Protein AF-A0A7Y2IZP5-F1 (afdb_monomer)

pLDDT: mean 75.59, std 16.6, range [33.25, 94.0]

Radius of gyration: 16.15 Å; Cα contacts (8 Å, |Δi|>4): 98; chains: 1; bounding box: 24×42×37 Å

Mean predicted aligned error: 11.49 Å

Sequence (106 aa):
AYGLCVGLHERDFTRALELCDSAVKQEFFNPNLYLNLAQLHLAFGLKADGLRHLRRGRMIDPGNARIARALSELGRRRGPLLSFLPRDHAVNRWFGKALHRVGATA

Foldseek 3Di:
DVLLVCCVVVVDLVSSLVVLVVVCVVVVLQLVSLQSNLVSCVVVVNLVSSLVSLVSSCVSPVPDPSSVVVCVVSVPPPAQPDVVDPCPPVVSVVVVVVVVVVVVVD

Secondary structure (DSSP, 8-state):
-HHHHHHHHH--HHHHHHHHHHHHHH-TT-HHHHHHHHHHHHHTT-HHHHHHHHHHHHHH-TT-HHHHHHHHHHT-----SSTTS-TT-HHHHHHHHHHHHHTT--

Nearest PDB structures (foldseek):
  1na3-assembly1_A  TM=8.190E-01  e=1.454E-03  unidentified
  6vfj-assembly1_B  TM=8.447E-01  e=3.169E-03  synthetic construct
  6vfh-assembly1_A  TM=7.879E-01  e=2.835E-03  synthetic construct
  7tbl-assembly1_c1  TM=8.161E-01  e=2.776E-02  Homo sapiens
  6q6g-assembly1_K  TM=8.651E-01  e=4.098E-02  Homo sapiens

Solvent-accessible surface area (backbone atoms only — not comparable to full-atom values): 5961 Å² total; per-residue (Å²): 114,70,30,48,53,46,25,70,70,71,65,40,59,67,65,19,46,52,46,37,49,53,50,34,70,76,43,75,80,45,40,65,49,28,43,42,48,12,50,46,30,44,76,72,67,37,53,71,59,15,50,52,29,32,53,52,20,36,73,68,37,76,81,42,62,66,49,52,47,53,51,58,69,58,63,66,67,81,65,62,93,52,80,90,50,64,82,82,39,66,64,55,50,46,53,55,53,51,52,58,53,57,65,72,76,110

Structure (mmCIF, N/CA/C/O backbone):
data_AF-A0A7Y2IZP5-F1
#
_entry.id   AF-A0A7Y2IZP5-F1
#
loop_
_atom_site.group_PDB
_atom_site.id
_atom_site.type_symbol
_atom_site.label_atom_id
_atom_site.label_alt_id
_atom_site.label_comp_id
_atom_site.label_asym_id
_atom_site.label_entity_id
_atom_site.label_seq_id
_atom_site.pdbx_PDB_ins_code
_atom_site.Cartn_x
_atom_site.Cartn_y
_atom_site.Cartn_z
_atom_site.occupancy
_atom_site.B_iso_or_equiv
_atom_site.auth_seq_id
_atom_site.auth_comp_id
_atom_site.auth_asym_id
_atom_site.auth_atom_id
_atom_site.pdbx_PDB_model_num
ATOM 1 N N . ALA A 1 1 ? 2.958 6.058 13.775 1.00 58.75 1 ALA A N 1
ATOM 2 C CA . ALA A 1 1 ? 1.783 5.560 13.033 1.00 58.75 1 ALA A CA 1
ATOM 3 C C . ALA A 1 1 ? 0.988 4.622 13.936 1.00 58.75 1 ALA A C 1
ATOM 5 O O . ALA A 1 1 ? 1.239 3.427 13.936 1.00 58.75 1 ALA A O 1
ATOM 6 N N . TYR A 1 2 ? 0.084 5.166 14.752 1.00 65.69 2 TYR A N 1
ATOM 7 C CA . TYR A 1 2 ? -0.661 4.385 15.748 1.00 65.69 2 TYR A CA 1
ATOM 8 C C . TYR A 1 2 ? -1.553 3.307 15.097 1.00 65.69 2 TYR A C 1
ATOM 10 O O . TYR A 1 2 ? -1.473 2.145 15.478 1.00 65.69 2 TYR A O 1
ATOM 18 N N . GLY A 1 3 ? -2.284 3.653 14.027 1.00 62.06 3 GLY A N 1
ATOM 19 C CA . GLY A 1 3 ? -3.143 2.705 13.296 1.00 62.06 3 GLY A CA 1
ATOM 20 C C . GLY A 1 3 ? -2.401 1.520 12.662 1.00 62.06 3 GLY A C 1
ATOM 21 O O . GLY A 1 3 ? -2.913 0.405 12.663 1.00 62.06 3 GLY A O 1
ATOM 22 N N . LEU A 1 4 ? -1.159 1.719 12.203 1.00 65.50 4 LEU A N 1
ATOM 23 C CA . LEU A 1 4 ? -0.330 0.629 11.676 1.00 65.50 4 LEU A CA 1
ATOM 24 C C . LEU A 1 4 ? 0.084 -0.349 12.786 1.00 65.50 4 LEU A C 1
ATOM 26 O O . LEU A 1 4 ? 0.026 -1.558 12.587 1.00 65.50 4 LEU A O 1
ATOM 30 N N . CYS A 1 5 ? 0.469 0.161 13.960 1.00 69.31 5 CYS A N 1
ATOM 31 C CA . CYS A 1 5 ? 0.833 -0.683 15.098 1.00 69.31 5 CYS A CA 1
ATOM 32 C C . CYS A 1 5 ? 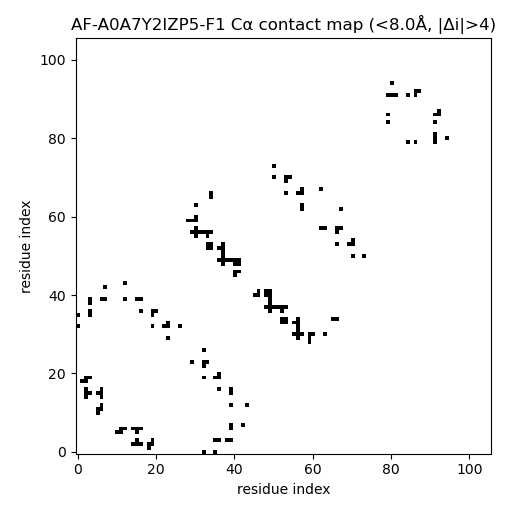-0.363 -1.503 15.603 1.00 69.31 5 CYS A C 1
ATOM 34 O O . CYS A 1 5 ? -0.209 -2.693 15.857 1.00 69.31 5 CYS A O 1
ATOM 36 N N . VAL A 1 6 ? -1.550 -0.890 15.685 1.00 65.19 6 VAL A N 1
ATOM 37 C CA . VAL A 1 6 ? -2.796 -1.574 16.070 1.00 65.19 6 VAL A CA 1
ATOM 38 C C . VAL A 1 6 ? -3.134 -2.692 15.081 1.00 65.19 6 VAL A C 1
ATOM 40 O O . VAL A 1 6 ? -3.340 -3.825 15.500 1.00 65.19 6 VAL A O 1
ATOM 43 N N . GLY A 1 7 ? -3.096 -2.428 13.770 1.00 61.19 7 GLY A N 1
ATOM 44 C CA . GLY A 1 7 ? -3.397 -3.452 12.760 1.00 61.19 7 GLY A CA 1
ATOM 45 C C . GLY A 1 7 ? -2.418 -4.623 12.740 1.00 61.19 7 GLY A C 1
ATOM 46 O O . GLY A 1 7 ? -2.820 -5.760 12.501 1.00 61.19 7 GLY A O 1
ATOM 47 N N . LEU A 1 8 ? -1.138 -4.367 13.021 1.00 66.19 8 LEU A N 1
ATOM 48 C CA . LEU A 1 8 ? -0.124 -5.420 13.097 1.00 66.19 8 LEU A CA 1
ATOM 49 C C . LEU A 1 8 ? -0.217 -6.240 14.393 1.00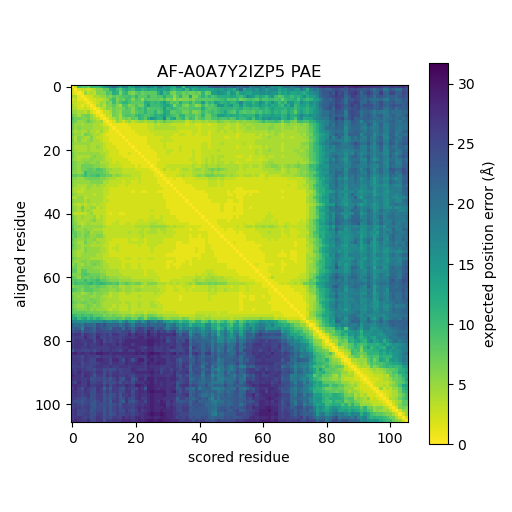 66.19 8 LEU A C 1
ATOM 51 O O . LEU A 1 8 ? 0.076 -7.433 14.361 1.00 66.19 8 LEU A O 1
ATOM 55 N N . HIS A 1 9 ? -0.622 -5.623 15.508 1.00 70.81 9 HIS A N 1
ATOM 56 C CA . HIS A 1 9 ? -0.692 -6.272 16.819 1.00 70.81 9 HIS A CA 1
ATOM 57 C C . HIS A 1 9 ? -2.031 -6.985 17.067 1.00 70.81 9 HIS A C 1
ATOM 59 O O . HIS A 1 9 ? -2.045 -8.138 17.482 1.00 70.81 9 HIS A O 1
ATOM 65 N N . GLU A 1 10 ? -3.157 -6.324 16.789 1.00 70.81 10 GLU A N 1
ATOM 66 C CA . GLU A 1 10 ? -4.508 -6.853 17.042 1.00 70.81 10 GLU A CA 1
ATOM 67 C C . GLU A 1 10 ? -5.029 -7.724 15.887 1.00 70.81 10 GLU A C 1
ATOM 69 O O . GLU A 1 10 ? -6.031 -8.415 16.042 1.00 70.81 10 GLU A O 1
ATOM 74 N N . ARG A 1 11 ? -4.367 -7.695 14.717 1.00 68.25 11 ARG A N 1
ATOM 75 C CA . ARG A 1 11 ? -4.831 -8.312 13.456 1.00 68.25 11 ARG A CA 1
ATOM 76 C C . ARG A 1 11 ? -6.249 -7.901 13.029 1.00 68.25 11 ARG A C 1
ATOM 78 O O . ARG A 1 11 ? -6.845 -8.543 12.165 1.00 68.25 11 ARG A O 1
ATOM 85 N N . ASP A 1 12 ? -6.753 -6.791 13.558 1.00 78.75 12 ASP A N 1
ATOM 86 C CA . ASP A 1 12 ? -8.013 -6.181 13.145 1.00 78.75 12 ASP A CA 1
ATOM 87 C C . ASP A 1 12 ? -7.766 -5.202 11.990 1.00 78.75 12 ASP A C 1
ATOM 89 O O . ASP A 1 12 ? -7.332 -4.060 12.176 1.00 78.75 12 ASP A O 1
ATOM 93 N N . PHE A 1 13 ? -8.017 -5.675 10.767 1.00 79.25 13 PHE A N 1
ATOM 94 C CA . PHE A 1 13 ? -7.856 -4.863 9.564 1.00 79.25 13 PHE A CA 1
ATOM 95 C C . PHE A 1 13 ? -8.802 -3.666 9.542 1.00 79.25 13 PHE A C 1
ATOM 97 O O . PHE A 1 13 ? -8.387 -2.580 9.149 1.00 79.25 13 PHE A O 1
ATOM 104 N N . THR A 1 14 ? -10.058 -3.855 9.946 1.00 81.06 14 THR A N 1
ATOM 105 C CA . THR A 1 14 ? -11.116 -2.847 9.823 1.00 81.06 14 THR A CA 1
ATOM 106 C C . THR A 1 14 ? -10.792 -1.650 10.701 1.00 81.06 14 THR A C 1
ATOM 108 O O . THR A 1 14 ? -10.725 -0.521 10.217 1.00 81.06 14 THR A O 1
ATOM 111 N N . ARG A 1 15 ? -10.476 -1.908 11.972 1.00 81.25 15 ARG A N 1
ATOM 112 C CA . ARG A 1 15 ? -10.123 -0.857 12.927 1.00 81.25 15 ARG A CA 1
ATOM 113 C C . ARG A 1 15 ? -8.847 -0.124 12.526 1.00 81.25 15 ARG A C 1
ATOM 115 O O . ARG A 1 15 ? -8.767 1.102 12.595 1.00 81.25 15 ARG A O 1
ATOM 122 N N . ALA A 1 16 ? -7.837 -0.864 12.074 1.00 85.12 16 ALA A N 1
ATOM 123 C CA . ALA A 1 16 ? -6.595 -0.273 11.597 1.00 85.12 16 ALA A CA 1
ATOM 124 C C . ALA A 1 16 ? -6.800 0.568 10.329 1.00 85.12 16 ALA A C 1
ATOM 126 O O . ALA A 1 16 ? -6.192 1.632 10.192 1.00 85.12 16 ALA A O 1
ATOM 127 N N . LEU A 1 17 ? -7.674 0.119 9.424 1.00 87.44 17 LEU A N 1
ATOM 128 C CA . LEU A 1 17 ? -8.028 0.838 8.208 1.00 87.44 17 LEU A CA 1
ATOM 129 C C . LEU A 1 17 ? -8.738 2.146 8.543 1.00 87.44 17 LEU A C 1
ATOM 131 O O . LEU A 1 17 ? -8.344 3.175 8.011 1.00 87.44 17 LEU A O 1
ATOM 135 N N . GLU A 1 18 ? -9.706 2.139 9.457 1.00 87.88 18 GLU A N 1
ATOM 136 C CA . GLU A 1 18 ? -10.397 3.352 9.914 1.00 87.88 18 GLU A CA 1
ATOM 137 C C . GLU A 1 18 ? -9.427 4.376 10.522 1.00 87.88 18 GLU A C 1
ATOM 139 O O . GLU A 1 18 ? -9.482 5.570 10.209 1.00 87.88 18 GLU A O 1
ATOM 144 N N . LEU A 1 19 ? -8.480 3.918 11.346 1.00 86.44 19 LEU A N 1
ATOM 145 C CA . LEU A 1 19 ? -7.456 4.775 11.952 1.00 86.44 19 LEU A CA 1
ATOM 146 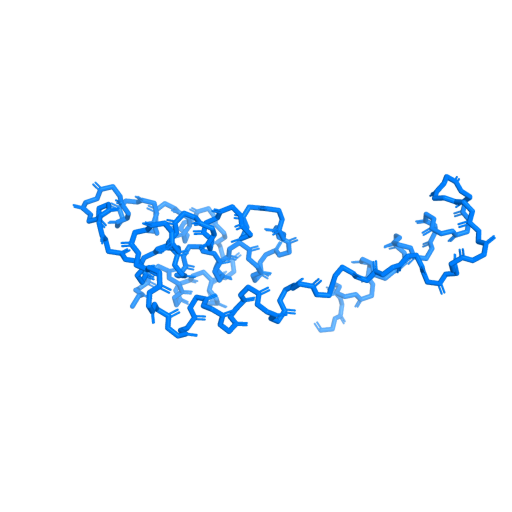C C . LEU A 1 19 ? -6.483 5.342 10.909 1.00 86.44 19 LEU A C 1
ATOM 148 O O . LEU A 1 19 ? -6.106 6.512 10.967 1.00 86.44 19 LEU A O 1
ATOM 152 N N . CYS A 1 20 ? -6.058 4.529 9.944 1.00 86.38 20 CYS A N 1
ATOM 153 C CA . CYS A 1 20 ? -5.178 4.986 8.873 1.00 86.38 20 CYS A CA 1
ATOM 154 C C . CYS A 1 20 ? -5.902 5.912 7.883 1.00 86.38 20 CYS A C 1
ATOM 156 O O . CYS A 1 20 ? -5.310 6.889 7.428 1.00 86.38 20 CYS A O 1
ATOM 158 N N . ASP A 1 21 ? -7.164 5.634 7.562 1.00 87.94 21 ASP A N 1
ATOM 159 C CA . ASP A 1 21 ? -7.970 6.415 6.623 1.00 87.94 21 ASP A CA 1
ATOM 160 C C . ASP A 1 21 ? -8.372 7.772 7.213 1.00 87.94 21 ASP A C 1
ATOM 162 O O . ASP A 1 21 ? -8.254 8.799 6.545 1.00 87.94 21 ASP A O 1
ATOM 166 N N . SER A 1 22 ? -8.750 7.815 8.494 1.00 89.62 22 SER A N 1
ATOM 167 C CA . SER A 1 22 ? -8.992 9.078 9.207 1.00 89.62 22 SER A CA 1
ATOM 168 C C . SER A 1 22 ? -7.737 9.953 9.267 1.00 89.62 22 SER A C 1
ATOM 170 O O . SER A 1 22 ? -7.825 11.151 9.002 1.00 89.62 22 SER A O 1
ATOM 172 N N . ALA A 1 23 ? -6.559 9.364 9.503 1.00 88.19 23 ALA A N 1
ATOM 173 C CA . ALA A 1 23 ? -5.294 10.094 9.460 1.00 88.19 23 ALA A CA 1
ATOM 174 C C . ALA A 1 23 ? -5.002 10.664 8.060 1.00 88.19 23 ALA A C 1
ATOM 176 O O . ALA A 1 23 ? -4.642 11.833 7.932 1.00 88.19 23 ALA A O 1
ATOM 177 N N . VAL A 1 24 ? -5.196 9.876 6.993 1.00 89.56 24 VAL A N 1
ATOM 178 C CA . VAL A 1 24 ? -5.014 10.353 5.608 1.00 89.56 24 VAL A CA 1
ATOM 179 C C . VAL A 1 24 ? -6.006 11.463 5.257 1.00 89.56 24 VAL A C 1
ATOM 181 O O . VAL A 1 24 ? -5.638 12.396 4.548 1.00 89.56 24 VAL A O 1
ATOM 184 N N . LYS A 1 25 ? -7.245 11.401 5.755 1.00 89.25 25 LYS A N 1
ATOM 185 C CA . LYS A 1 25 ? -8.246 12.460 5.554 1.00 89.25 25 LYS A CA 1
ATOM 186 C C . LYS A 1 25 ? -7.853 13.776 6.225 1.00 89.25 25 LYS A C 1
ATOM 188 O O . LYS A 1 25 ? -8.136 14.832 5.668 1.00 89.25 25 LYS A O 1
ATOM 193 N N . GLN A 1 26 ? -7.200 13.721 7.386 1.00 90.00 26 GLN A N 1
ATOM 194 C CA . GLN A 1 26 ? -6.725 14.913 8.094 1.00 90.00 26 GLN A CA 1
ATOM 195 C C . GLN A 1 26 ? -5.473 15.518 7.440 1.00 90.00 26 GLN A C 1
ATOM 197 O O . GLN A 1 26 ? -5.391 16.732 7.279 1.00 90.00 26 GLN A O 1
ATOM 202 N N . GLU A 1 27 ? -4.525 14.684 7.004 1.00 88.75 27 GLU A N 1
ATOM 203 C CA . GLU A 1 27 ? -3.246 15.117 6.425 1.00 88.75 27 GLU A CA 1
ATOM 204 C C . GLU A 1 27 ? -3.009 14.499 5.034 1.00 88.75 27 GLU A C 1
ATOM 206 O O . GLU A 1 27 ? -2.064 13.740 4.793 1.00 88.75 27 GLU A O 1
ATOM 211 N N . PHE A 1 28 ? -3.863 14.840 4.069 1.00 87.50 28 PHE A N 1
ATOM 212 C CA . PHE A 1 28 ? -3.850 14.228 2.730 1.00 87.50 28 PHE A CA 1
ATOM 213 C C . PHE A 1 28 ? -2.569 14.479 1.914 1.00 87.50 28 PHE A C 1
ATOM 215 O O . PHE A 1 28 ? -2.352 13.804 0.906 1.00 87.50 28 PHE A O 1
ATOM 222 N N . PHE A 1 29 ? -1.742 15.441 2.325 1.00 89.56 29 PHE A N 1
ATOM 223 C CA . PHE A 1 29 ? -0.467 15.818 1.707 1.00 89.56 29 PHE A CA 1
ATOM 224 C C . PHE A 1 29 ? 0.745 15.128 2.352 1.00 89.56 29 PHE A C 1
ATOM 226 O O . PHE A 1 29 ? 1.873 15.355 1.923 1.00 89.56 29 PHE A O 1
ATOM 233 N N . ASN A 1 30 ? 0.551 14.278 3.365 1.00 90.62 30 ASN A N 1
ATOM 234 C CA . ASN A 1 30 ? 1.647 13.583 4.033 1.00 90.62 30 ASN A CA 1
ATOM 235 C C . ASN A 1 30 ? 1.923 12.214 3.369 1.00 90.62 30 ASN A C 1
ATOM 237 O O . ASN A 1 30 ? 1.151 11.265 3.551 1.00 90.62 30 ASN A O 1
ATOM 241 N N . PRO A 1 31 ? 3.038 12.044 2.631 1.00 91.06 31 PRO A N 1
ATOM 242 C CA . PRO A 1 31 ? 3.343 10.798 1.921 1.00 91.06 31 PRO A CA 1
ATOM 243 C C . PRO A 1 31 ? 3.549 9.606 2.869 1.00 91.06 31 PRO A C 1
ATOM 245 O O . PRO A 1 31 ? 3.279 8.460 2.499 1.00 91.06 31 PRO A O 1
ATOM 248 N N . ASN A 1 32 ? 3.971 9.851 4.115 1.00 90.44 32 ASN A N 1
ATOM 249 C CA . ASN A 1 32 ? 4.192 8.788 5.096 1.00 90.44 32 ASN A CA 1
ATOM 250 C C . ASN A 1 32 ? 2.886 8.104 5.517 1.00 90.44 32 ASN A C 1
ATOM 252 O O . ASN A 1 32 ? 2.899 6.921 5.851 1.00 90.44 32 ASN A O 1
ATOM 256 N N . LEU A 1 33 ? 1.750 8.806 5.471 1.00 92.25 33 LEU A N 1
ATOM 257 C CA . LEU A 1 33 ? 0.454 8.208 5.790 1.00 92.25 33 LEU A CA 1
ATOM 258 C C . LEU A 1 33 ? 0.021 7.208 4.719 1.00 92.25 33 LEU A C 1
ATOM 260 O O . LEU A 1 33 ? -0.421 6.109 5.051 1.00 92.25 33 LEU A O 1
ATOM 264 N N . TYR A 1 34 ? 0.262 7.520 3.446 1.00 92.94 34 TYR A N 1
ATOM 265 C CA . TYR A 1 34 ? 0.043 6.578 2.347 1.00 92.94 34 TYR A CA 1
ATOM 266 C C . TYR A 1 34 ? 0.993 5.382 2.399 1.00 92.94 34 TYR A C 1
ATOM 268 O O . TYR A 1 34 ? 0.588 4.276 2.048 1.00 92.94 34 TYR A O 1
ATOM 276 N N . LEU A 1 35 ? 2.233 5.575 2.862 1.00 92.38 35 LEU A N 1
ATOM 277 C CA . LEU A 1 35 ? 3.159 4.471 3.116 1.00 92.38 35 LEU A CA 1
ATOM 278 C C . LEU A 1 35 ? 2.625 3.536 4.211 1.00 92.38 35 LEU A C 1
ATOM 280 O O . LEU A 1 35 ? 2.615 2.325 4.009 1.00 92.38 35 LEU A O 1
ATOM 284 N N . ASN A 1 36 ? 2.134 4.078 5.329 1.00 91.12 36 ASN A N 1
ATOM 285 C CA . ASN A 1 36 ? 1.560 3.275 6.416 1.00 91.12 36 ASN A CA 1
ATOM 286 C C . ASN A 1 36 ? 0.305 2.523 5.958 1.00 91.12 36 ASN A C 1
ATOM 288 O O . ASN A 1 36 ? 0.154 1.335 6.225 1.00 91.12 36 ASN A O 1
ATOM 292 N N . LEU A 1 37 ? -0.580 3.203 5.229 1.00 90.44 37 LEU A N 1
ATOM 293 C CA . LEU A 1 37 ? -1.813 2.616 4.717 1.00 90.44 37 LEU A CA 1
ATOM 294 C C . LEU A 1 37 ? -1.504 1.538 3.665 1.00 90.44 37 LEU A C 1
ATOM 296 O O . LEU A 1 37 ? -2.140 0.486 3.649 1.00 90.44 37 LEU A O 1
ATOM 300 N N . ALA A 1 38 ? -0.464 1.732 2.851 1.00 91.19 38 ALA A N 1
ATOM 301 C CA . ALA A 1 38 ? 0.043 0.684 1.978 1.00 91.19 38 ALA A CA 1
ATOM 302 C C . ALA A 1 38 ? 0.598 -0.513 2.757 1.00 91.19 38 ALA A C 1
ATOM 304 O O . ALA A 1 38 ? 0.250 -1.644 2.438 1.00 91.19 38 ALA A O 1
ATOM 305 N N . GLN A 1 39 ? 1.431 -0.286 3.775 1.00 88.50 39 GLN A N 1
ATOM 306 C CA . GLN A 1 39 ? 1.981 -1.352 4.617 1.00 88.50 39 GLN A CA 1
ATOM 307 C C . GLN A 1 39 ? 0.882 -2.157 5.311 1.00 88.50 39 GLN A C 1
ATOM 309 O O . GLN A 1 39 ? 0.977 -3.380 5.343 1.00 88.50 39 GLN A O 1
ATOM 314 N N . LEU A 1 40 ? -0.182 -1.495 5.773 1.00 86.94 40 LEU A N 1
ATOM 315 C CA . LEU A 1 40 ? -1.363 -2.158 6.314 1.00 86.94 40 LEU A CA 1
ATOM 316 C C . LEU A 1 40 ? -1.984 -3.095 5.269 1.00 86.94 40 LEU A C 1
ATOM 318 O O . LEU A 1 40 ? -2.062 -4.294 5.493 1.00 86.94 40 LEU A O 1
ATOM 322 N N . HIS A 1 41 ? -2.334 -2.597 4.082 1.00 85.38 41 HIS A N 1
ATOM 323 C CA . HIS A 1 41 ? -2.908 -3.443 3.026 1.00 85.38 41 HIS A CA 1
ATOM 324 C C . HIS A 1 41 ? -1.986 -4.609 2.636 1.00 85.38 41 HIS A C 1
ATOM 326 O O . HIS A 1 41 ? -2.452 -5.725 2.416 1.00 85.38 41 HIS A O 1
ATOM 332 N N . LEU A 1 42 ? -0.672 -4.379 2.584 1.00 85.56 42 LEU A N 1
ATOM 333 C CA . LEU A 1 42 ? 0.309 -5.422 2.286 1.00 85.56 42 LEU A CA 1
ATOM 334 C C . LEU A 1 42 ? 0.387 -6.487 3.382 1.00 85.56 42 LEU A C 1
ATOM 336 O O . LEU A 1 42 ? 0.483 -7.667 3.049 1.00 85.56 42 LEU A O 1
ATOM 340 N N . ALA A 1 43 ? 0.303 -6.095 4.655 1.00 81.38 43 ALA A N 1
ATOM 341 C CA . ALA A 1 43 ? 0.287 -7.019 5.787 1.00 81.38 43 ALA A CA 1
ATOM 342 C C . ALA A 1 43 ? -0.931 -7.960 5.754 1.00 81.38 43 ALA A C 1
ATOM 344 O O . ALA A 1 43 ? -0.824 -9.113 6.159 1.00 81.38 43 ALA A O 1
ATOM 345 N N . PHE A 1 44 ? -2.054 -7.501 5.196 1.00 78.75 44 PHE A N 1
ATOM 346 C CA . PHE A 1 44 ? -3.275 -8.293 5.005 1.00 78.75 44 PHE A CA 1
ATOM 347 C C . PHE A 1 44 ? -3.376 -8.949 3.611 1.00 78.75 44 PHE A C 1
ATOM 349 O O . PHE A 1 44 ? -4.426 -9.462 3.232 1.00 78.75 44 PHE A O 1
ATOM 356 N N . GLY A 1 45 ? -2.295 -8.951 2.821 1.00 78.12 45 GLY A N 1
ATOM 357 C CA . GLY A 1 45 ? -2.237 -9.625 1.515 1.00 78.12 45 GLY A CA 1
ATOM 358 C C . GLY A 1 45 ? -2.910 -8.875 0.355 1.00 78.12 45 GLY A C 1
ATOM 359 O O . GLY A 1 45 ? -2.888 -9.345 -0.786 1.00 78.12 45 GLY A O 1
ATOM 360 N N . LEU A 1 46 ? -3.442 -7.675 0.596 1.00 82.38 46 LEU A N 1
ATOM 361 C CA . LEU A 1 46 ? -4.116 -6.821 -0.385 1.00 82.38 46 LEU A CA 1
ATOM 362 C C . LEU A 1 46 ? -3.096 -6.044 -1.233 1.00 82.38 46 LEU A C 1
ATOM 364 O O . LEU A 1 46 ? -2.965 -4.819 -1.174 1.00 82.38 46 LEU A O 1
ATOM 368 N N . LYS A 1 47 ? -2.331 -6.774 -2.055 1.00 83.88 47 LYS A N 1
ATOM 369 C CA . LYS A 1 47 ? -1.219 -6.207 -2.839 1.00 83.88 47 LYS A CA 1
ATOM 370 C C . LYS A 1 47 ? -1.652 -5.097 -3.803 1.00 83.88 47 LYS A C 1
ATOM 372 O O . LYS A 1 47 ? -0.903 -4.140 -3.997 1.00 83.88 47 LYS A O 1
ATOM 377 N N . ALA A 1 48 ? -2.823 -5.231 -4.429 1.00 82.88 48 ALA A N 1
ATOM 378 C CA . ALA A 1 48 ? -3.328 -4.247 -5.388 1.00 82.88 48 ALA A CA 1
ATOM 379 C C . ALA A 1 48 ? -3.590 -2.889 -4.717 1.00 82.88 48 ALA A C 1
ATOM 381 O O . ALA A 1 48 ? -3.129 -1.859 -5.215 1.00 82.88 48 ALA A O 1
ATOM 382 N N . ASP A 1 49 ? -4.251 -2.905 -3.559 1.00 83.44 49 ASP A N 1
ATOM 383 C CA . ASP A 1 49 ? -4.526 -1.709 -2.767 1.00 83.44 49 ASP A CA 1
ATOM 384 C C . ASP A 1 49 ? -3.239 -1.104 -2.206 1.00 83.44 49 ASP A C 1
ATOM 386 O O . ASP A 1 49 ? -2.997 0.093 -2.372 1.00 83.44 49 ASP A O 1
ATOM 390 N N . GLY A 1 50 ? -2.345 -1.930 -1.651 1.00 90.50 50 GLY A N 1
ATOM 391 C CA . GLY A 1 50 ? -1.038 -1.471 -1.177 1.00 90.50 50 GLY A CA 1
ATOM 392 C C . GLY A 1 50 ? -0.240 -0.744 -2.267 1.00 90.50 50 GLY A C 1
ATOM 393 O O . GLY A 1 50 ? 0.301 0.340 -2.043 1.00 90.50 50 GLY A O 1
ATOM 394 N N . LEU A 1 51 ? -0.239 -1.280 -3.493 1.00 90.31 51 LEU A N 1
ATOM 395 C CA . LEU A 1 51 ? 0.409 -0.644 -4.641 1.00 90.31 51 LEU A CA 1
ATOM 396 C C . LEU A 1 51 ? -0.266 0.681 -5.033 1.00 90.31 51 LEU A C 1
ATOM 398 O O . LEU A 1 51 ? 0.431 1.641 -5.369 1.00 90.31 51 LEU A O 1
ATOM 402 N N . ARG A 1 52 ? -1.604 0.753 -4.991 1.00 91.06 52 ARG A N 1
ATOM 403 C CA . ARG A 1 52 ? -2.356 1.990 -5.258 1.00 91.06 52 ARG A CA 1
ATOM 404 C C . ARG A 1 52 ? -1.942 3.092 -4.284 1.00 91.06 52 ARG A C 1
ATOM 406 O O . ARG A 1 52 ? -1.650 4.205 -4.720 1.00 91.06 52 ARG A O 1
ATOM 413 N N . HIS A 1 53 ? -1.857 2.776 -2.995 1.00 93.00 53 HIS A N 1
ATOM 414 C CA . HIS A 1 53 ? -1.485 3.745 -1.967 1.00 93.00 53 HIS A CA 1
ATOM 415 C C . HIS A 1 53 ? -0.020 4.185 -2.075 1.00 93.00 53 HIS A C 1
ATOM 417 O O . HIS A 1 53 ? 0.250 5.381 -2.003 1.00 93.00 53 HIS A O 1
ATOM 423 N N . LEU A 1 54 ? 0.916 3.282 -2.388 1.00 92.56 54 LEU A N 1
ATOM 424 C CA . LEU A 1 54 ? 2.309 3.672 -2.654 1.00 92.56 54 LEU A CA 1
ATOM 425 C C . LEU A 1 54 ? 2.454 4.583 -3.873 1.00 92.56 54 LEU A C 1
ATOM 427 O O . LEU A 1 54 ? 3.214 5.547 -3.831 1.00 92.56 54 LEU A O 1
ATOM 431 N N . ARG A 1 55 ? 1.720 4.311 -4.958 1.00 92.62 55 ARG A N 1
ATOM 432 C CA . ARG A 1 55 ? 1.710 5.194 -6.135 1.00 92.62 55 ARG A CA 1
ATOM 433 C C . ARG A 1 55 ? 1.168 6.574 -5.780 1.00 92.62 55 ARG A C 1
ATOM 435 O O . ARG A 1 55 ? 1.753 7.566 -6.195 1.00 92.62 55 ARG A O 1
ATOM 442 N N . ARG A 1 56 ? 0.104 6.640 -4.973 1.00 93.06 56 ARG A N 1
ATOM 443 C CA . ARG A 1 56 ? -0.459 7.908 -4.490 1.00 93.06 56 ARG A CA 1
ATOM 444 C C . ARG A 1 56 ? 0.553 8.687 -3.647 1.00 93.06 56 ARG A C 1
ATOM 446 O O . ARG A 1 56 ? 0.790 9.854 -3.930 1.00 93.06 56 ARG A O 1
ATOM 453 N N . GLY A 1 57 ? 1.209 8.031 -2.690 1.00 93.31 57 GLY A N 1
ATOM 454 C CA . GLY A 1 57 ? 2.263 8.651 -1.882 1.00 93.31 57 GLY A CA 1
ATOM 455 C C . GLY A 1 57 ? 3.458 9.125 -2.719 1.00 93.31 57 GLY A C 1
ATOM 456 O O . GLY A 1 57 ? 4.001 10.192 -2.459 1.00 93.31 57 GLY A O 1
ATOM 457 N N . ARG A 1 58 ? 3.817 8.391 -3.782 1.00 94.00 58 ARG A N 1
ATOM 458 C CA . ARG A 1 58 ? 4.863 8.801 -4.733 1.00 94.00 58 ARG A CA 1
ATOM 459 C C . ARG A 1 58 ? 4.480 10.032 -5.557 1.00 94.00 58 ARG A C 1
ATOM 461 O O . ARG A 1 58 ? 5.363 10.799 -5.913 1.00 94.00 58 ARG A O 1
ATOM 468 N N . MET A 1 59 ? 3.199 10.210 -5.887 1.00 93.62 59 MET A N 1
ATOM 469 C CA . MET A 1 59 ? 2.732 11.420 -6.580 1.00 93.62 59 MET A CA 1
ATOM 470 C C . MET A 1 59 ? 2.854 12.665 -5.696 1.00 93.62 59 MET A C 1
ATOM 472 O O . MET A 1 59 ? 3.069 13.750 -6.218 1.00 93.62 59 MET A O 1
ATOM 476 N N . ILE A 1 60 ? 2.708 12.502 -4.378 1.00 93.25 60 ILE A N 1
ATOM 477 C CA . ILE A 1 60 ? 2.828 13.588 -3.398 1.00 93.25 60 ILE A CA 1
ATOM 478 C C . ILE A 1 60 ? 4.296 13.954 -3.181 1.00 93.25 60 ILE A C 1
ATOM 480 O O . ILE A 1 60 ? 4.655 15.124 -3.242 1.00 93.25 60 ILE A O 1
ATOM 484 N N . ASP A 1 61 ? 5.143 12.950 -2.953 1.00 92.44 61 ASP A N 1
ATOM 485 C CA . ASP A 1 61 ? 6.581 13.132 -2.776 1.00 92.44 61 ASP A CA 1
ATOM 486 C C . ASP A 1 61 ? 7.353 12.123 -3.641 1.00 92.44 61 ASP A C 1
ATOM 488 O O . ASP A 1 61 ? 7.601 10.976 -3.232 1.00 92.44 61 ASP A O 1
ATOM 492 N N . PRO A 1 62 ? 7.759 12.538 -4.854 1.00 91.06 62 PRO A N 1
ATOM 493 C CA . PRO A 1 62 ? 8.575 11.715 -5.731 1.00 91.06 62 PRO A CA 1
ATOM 494 C C . PRO A 1 62 ? 9.946 11.375 -5.138 1.00 91.06 62 PRO A C 1
ATOM 496 O O . PRO A 1 62 ? 10.511 10.348 -5.508 1.00 91.06 62 PRO A O 1
ATOM 499 N N . GLY A 1 63 ? 10.475 12.187 -4.217 1.00 91.50 63 GLY A N 1
ATOM 500 C CA . GLY A 1 63 ? 11.784 12.006 -3.586 1.00 91.50 63 GLY A CA 1
ATOM 501 C C . GLY A 1 63 ? 11.783 11.016 -2.421 1.00 91.50 63 GLY A C 1
ATOM 502 O O . GLY A 1 63 ? 12.848 10.642 -1.928 1.00 91.50 63 GLY A O 1
ATOM 503 N N . ASN A 1 64 ? 10.612 10.537 -1.995 1.00 92.06 64 ASN A N 1
ATOM 504 C CA . ASN A 1 64 ? 10.506 9.683 -0.822 1.00 92.06 64 ASN A CA 1
ATOM 505 C C . ASN A 1 64 ? 11.194 8.318 -1.021 1.00 92.06 64 ASN A C 1
ATOM 507 O O . ASN A 1 64 ? 10.651 7.397 -1.645 1.00 92.06 64 ASN A O 1
ATOM 511 N N . ALA A 1 65 ? 12.380 8.156 -0.431 1.00 92.12 65 ALA A N 1
ATOM 512 C CA . ALA A 1 65 ? 13.184 6.940 -0.548 1.00 92.12 65 ALA A CA 1
ATOM 513 C C . ALA A 1 65 ? 12.474 5.686 -0.003 1.00 92.12 65 ALA A C 1
ATOM 515 O O . ALA A 1 65 ? 12.663 4.588 -0.531 1.00 92.12 65 ALA A O 1
ATOM 516 N N . ARG A 1 66 ? 11.621 5.825 1.023 1.00 91.38 66 ARG A N 1
ATOM 517 C CA . ARG A 1 66 ? 10.888 4.690 1.608 1.00 91.38 66 ARG A CA 1
ATOM 518 C C . ARG A 1 66 ? 9.822 4.160 0.658 1.00 91.38 66 ARG A C 1
ATOM 520 O O . ARG A 1 66 ? 9.740 2.953 0.443 1.00 91.38 66 ARG A O 1
ATOM 527 N N . ILE A 1 67 ? 9.051 5.057 0.048 1.00 92.38 67 ILE A N 1
ATOM 528 C CA . ILE A 1 67 ? 8.049 4.692 -0.963 1.00 92.38 67 ILE A CA 1
ATOM 529 C C . ILE A 1 67 ? 8.735 4.115 -2.202 1.00 92.38 67 ILE A C 1
ATOM 531 O O . ILE A 1 67 ? 8.260 3.128 -2.766 1.00 92.38 67 ILE A O 1
ATOM 535 N N . ALA A 1 68 ? 9.876 4.686 -2.599 1.00 91.56 68 ALA A N 1
ATOM 536 C CA . ALA A 1 68 ? 10.678 4.170 -3.700 1.00 91.56 68 ALA A CA 1
ATOM 537 C C . ALA A 1 68 ? 11.084 2.719 -3.493 1.00 91.56 68 ALA A C 1
ATOM 539 O O . ALA A 1 68 ? 10.835 1.868 -4.346 1.00 91.56 68 ALA A O 1
ATOM 540 N N . ARG A 1 69 ? 11.669 2.448 -2.330 1.00 90.25 69 ARG A N 1
ATOM 541 C CA . ARG A 1 69 ? 12.105 1.120 -1.938 1.00 90.25 69 ARG A CA 1
ATOM 542 C C . ARG A 1 69 ? 10.934 0.142 -1.885 1.00 90.25 69 ARG A C 1
ATOM 544 O O . ARG A 1 69 ? 11.023 -0.918 -2.495 1.00 90.25 69 ARG A O 1
ATOM 551 N N . ALA A 1 70 ? 9.821 0.528 -1.260 1.00 88.62 70 ALA A N 1
ATOM 552 C CA . ALA A 1 70 ? 8.627 -0.310 -1.178 1.00 88.62 70 ALA A CA 1
ATOM 553 C C . ALA A 1 70 ? 8.067 -0.666 -2.570 1.00 88.62 70 ALA A C 1
ATOM 555 O O . ALA A 1 70 ? 7.741 -1.823 -2.834 1.00 88.62 70 ALA A O 1
ATOM 556 N N . LEU A 1 71 ? 7.997 0.300 -3.495 1.00 89.75 71 LEU A N 1
ATOM 557 C CA . LEU A 1 71 ? 7.578 0.049 -4.880 1.00 89.75 71 LEU A CA 1
ATOM 558 C C . LEU A 1 71 ? 8.528 -0.911 -5.608 1.00 89.75 71 LEU A C 1
ATOM 560 O O . LEU A 1 71 ? 8.056 -1.808 -6.309 1.00 89.75 71 LEU A O 1
ATOM 564 N N . SER A 1 72 ? 9.840 -0.756 -5.425 1.00 86.94 72 SER A N 1
ATOM 565 C CA . SER A 1 72 ? 10.847 -1.650 -6.008 1.00 86.94 72 SER A CA 1
ATOM 566 C C . SER A 1 72 ? 10.752 -3.074 -5.449 1.00 86.94 72 SER A C 1
ATOM 568 O O . SER A 1 72 ? 10.781 -4.036 -6.216 1.00 86.94 72 SER A O 1
ATOM 570 N N . GLU A 1 73 ? 10.562 -3.225 -4.136 1.00 82.88 73 GLU A N 1
ATOM 571 C CA . GLU A 1 73 ? 10.39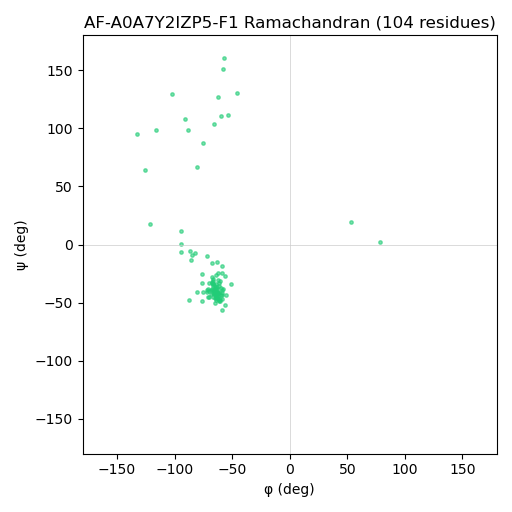2 -4.523 -3.464 1.00 82.88 73 GLU A CA 1
ATOM 572 C C . GLU A 1 73 ? 9.113 -5.244 -3.937 1.00 82.88 73 GLU A C 1
ATOM 574 O O . GLU A 1 73 ? 9.114 -6.453 -4.182 1.00 82.88 73 GLU A O 1
ATOM 579 N N . LEU A 1 74 ? 8.026 -4.501 -4.166 1.00 76.38 74 LEU A N 1
ATOM 580 C CA . LEU A 1 74 ? 6.755 -5.041 -4.670 1.00 76.38 74 LEU A CA 1
ATOM 581 C C . LEU A 1 74 ? 6.766 -5.357 -6.169 1.00 76.38 74 LEU A C 1
ATOM 583 O O . LEU A 1 74 ? 5.977 -6.205 -6.617 1.00 76.38 74 LEU A O 1
ATOM 587 N N . GLY A 1 75 ? 7.634 -4.677 -6.925 1.00 62.78 75 GLY A N 1
ATOM 588 C CA . GLY A 1 75 ? 7.748 -4.714 -8.383 1.00 62.78 75 GLY A CA 1
ATOM 589 C C . GLY A 1 75 ? 8.035 -6.097 -8.970 1.00 62.78 75 GLY A C 1
ATOM 590 O O . GLY A 1 75 ? 7.701 -6.348 -10.129 1.00 62.78 75 GLY A O 1
ATOM 591 N N . ARG A 1 76 ? 8.524 -7.058 -8.173 1.00 54.34 76 ARG A N 1
ATOM 592 C CA . ARG A 1 76 ? 8.524 -8.474 -8.572 1.00 54.34 76 ARG A CA 1
ATOM 593 C C . ARG A 1 76 ? 7.109 -9.040 -8.461 1.00 54.34 76 ARG A C 1
ATOM 595 O O . ARG A 1 76 ? 6.692 -9.629 -7.461 1.00 54.34 76 ARG A O 1
ATOM 602 N N . ARG A 1 77 ? 6.337 -8.884 -9.536 1.00 50.88 77 ARG A N 1
ATOM 603 C CA . ARG A 1 77 ? 5.187 -9.750 -9.817 1.00 50.88 77 ARG A CA 1
ATOM 604 C C . ARG A 1 77 ? 5.759 -11.171 -9.928 1.00 50.88 77 ARG A C 1
ATOM 606 O O . ARG A 1 77 ? 6.518 -11.424 -10.857 1.00 50.88 77 ARG A O 1
ATOM 613 N N . ARG A 1 78 ? 5.478 -12.075 -8.972 1.00 47.50 78 ARG A N 1
ATOM 614 C CA . ARG A 1 78 ? 5.794 -13.506 -9.152 1.00 47.50 78 ARG A CA 1
ATOM 615 C C . ARG A 1 78 ? 5.141 -13.906 -10.473 1.00 47.50 78 ARG A C 1
ATOM 617 O O . ARG A 1 78 ? 3.917 -13.839 -10.597 1.00 47.50 78 ARG A O 1
ATOM 624 N N . GLY A 1 79 ? 5.964 -14.190 -11.481 1.00 46.94 79 GLY A N 1
ATOM 625 C CA . GLY A 1 79 ? 5.485 -14.774 -12.723 1.00 46.94 79 GLY A CA 1
ATOM 626 C C . GLY A 1 79 ? 4.754 -16.083 -12.414 1.00 46.94 79 GLY A C 1
ATOM 627 O O . GLY A 1 79 ? 4.931 -16.626 -11.318 1.00 46.94 79 GLY A O 1
ATOM 628 N N . PRO A 1 80 ? 3.910 -16.581 -13.334 1.00 46.47 80 PRO A N 1
ATOM 629 C CA . PRO A 1 80 ? 3.421 -17.951 -13.219 1.00 46.47 80 PRO A CA 1
ATOM 630 C C . PRO A 1 80 ? 4.603 -18.872 -12.890 1.00 46.47 80 PRO A C 1
ATOM 632 O O . PRO A 1 80 ? 5.651 -18.764 -13.526 1.00 46.47 80 PRO A O 1
ATOM 635 N N . LEU A 1 81 ? 4.448 -19.715 -11.860 1.00 51.41 81 LEU A N 1
ATOM 636 C CA . LEU A 1 81 ? 5.520 -20.596 -11.370 1.00 51.41 81 LEU A CA 1
ATOM 637 C C . LEU A 1 81 ? 6.054 -21.496 -12.492 1.00 51.41 81 LEU A C 1
ATOM 639 O O . LEU A 1 81 ? 7.227 -21.852 -12.495 1.00 51.41 81 LEU A O 1
ATOM 643 N N . LEU A 1 82 ? 5.201 -21.781 -13.478 1.00 53.84 82 LEU A N 1
ATOM 644 C CA . LEU A 1 82 ? 5.560 -22.379 -14.752 1.00 53.84 82 LEU A CA 1
ATOM 645 C C . LEU A 1 82 ? 5.251 -21.363 -15.858 1.00 53.84 82 LEU A C 1
ATOM 647 O O . LEU A 1 82 ? 4.099 -21.211 -16.273 1.00 53.84 82 LEU A O 1
ATOM 651 N N . SER A 1 83 ? 6.275 -20.640 -16.316 1.00 52.00 83 SER A N 1
ATOM 652 C CA . SER A 1 83 ? 6.177 -19.639 -17.392 1.00 52.00 83 SER A CA 1
ATOM 653 C C . SER A 1 83 ? 5.867 -20.235 -18.767 1.00 52.00 83 SER A C 1
ATOM 655 O O . SER A 1 83 ? 5.427 -19.503 -19.649 1.00 52.00 83 SER A O 1
ATOM 657 N N . PHE A 1 84 ? 6.038 -21.550 -18.930 1.00 61.56 84 PHE A N 1
ATOM 658 C CA . PHE A 1 84 ? 5.687 -22.294 -20.142 1.00 61.56 84 PHE A CA 1
ATOM 659 C C . PHE A 1 84 ? 4.210 -22.727 -20.197 1.00 61.56 84 PHE A C 1
ATOM 661 O O . PHE A 1 84 ? 3.757 -23.185 -21.242 1.00 61.56 84 PHE A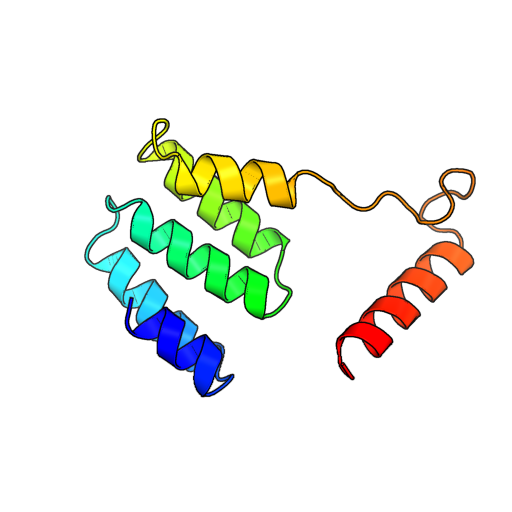 O 1
ATOM 668 N N . LEU A 1 85 ? 3.440 -22.563 -19.109 1.00 52.53 85 LEU A N 1
ATOM 669 C CA . LEU A 1 85 ? 1.999 -22.835 -19.094 1.00 52.53 85 LEU A CA 1
ATOM 670 C C . LEU A 1 85 ? 1.193 -21.528 -19.172 1.00 52.53 85 LEU A C 1
ATOM 672 O O . LEU A 1 85 ? 1.407 -20.630 -18.346 1.00 52.53 85 LEU A O 1
ATOM 676 N N . PRO A 1 86 ? 0.212 -21.418 -20.089 1.00 53.56 86 PRO A N 1
ATOM 677 C CA . PRO A 1 86 ? -0.683 -20.269 -20.140 1.00 53.56 86 PRO A CA 1
ATOM 678 C C . PRO A 1 86 ? -1.428 -20.087 -18.810 1.00 53.56 86 PRO A C 1
ATOM 680 O O . PRO A 1 86 ? -1.671 -21.032 -18.057 1.00 53.56 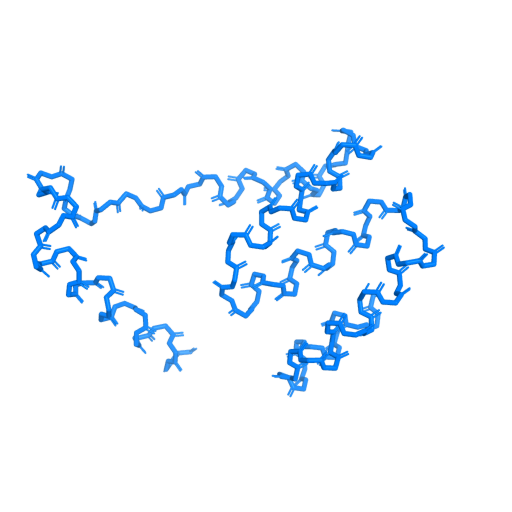86 PRO A O 1
ATOM 683 N N . ARG A 1 87 ? -1.780 -18.837 -18.494 1.00 53.06 87 ARG A N 1
ATOM 684 C CA . ARG A 1 87 ? -2.312 -18.432 -17.177 1.00 53.06 87 ARG A CA 1
ATOM 685 C C . ARG A 1 87 ? -3.595 -19.149 -16.758 1.00 53.06 87 ARG A C 1
ATOM 687 O O . ARG A 1 87 ? -3.856 -19.243 -15.563 1.00 53.06 87 ARG A O 1
ATOM 694 N N . ASP A 1 88 ? -4.364 -19.650 -17.716 1.00 55.47 88 ASP A N 1
ATOM 695 C CA . ASP A 1 88 ? -5.614 -20.361 -17.450 1.00 55.47 88 ASP A CA 1
ATOM 696 C C . ASP A 1 88 ? -5.417 -21.864 -17.192 1.00 55.47 88 ASP A C 1
ATOM 698 O O . ASP A 1 88 ? -6.345 -22.576 -16.802 1.00 55.47 88 ASP A O 1
ATOM 702 N N . HIS A 1 89 ? -4.188 -22.365 -17.350 1.00 62.09 89 HIS A N 1
ATOM 703 C CA . HIS A 1 89 ? -3.897 -23.767 -17.110 1.00 62.09 89 HIS A CA 1
ATOM 704 C C . HIS A 1 89 ? -4.169 -24.114 -15.643 1.00 62.09 89 HIS A C 1
ATOM 706 O O . HIS A 1 89 ? -3.646 -23.474 -14.722 1.00 62.09 89 HIS A O 1
ATOM 712 N N . ALA A 1 90 ? -4.982 -25.150 -15.424 1.00 60.12 90 ALA A N 1
ATOM 713 C CA . ALA A 1 90 ? -5.458 -25.564 -14.105 1.00 60.12 90 ALA A CA 1
ATOM 714 C C . ALA A 1 90 ? -4.314 -25.735 -13.091 1.00 60.12 90 ALA A C 1
ATOM 716 O O . ALA A 1 90 ? -4.464 -25.374 -11.929 1.00 60.12 90 ALA A O 1
ATOM 717 N N . VAL A 1 91 ? -3.141 -26.1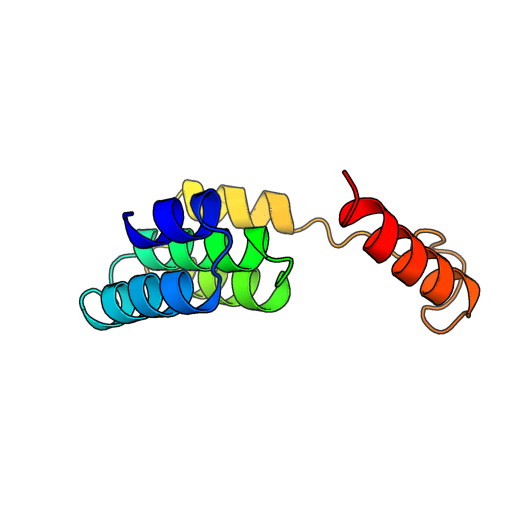77 -13.553 1.00 61.97 91 VAL A N 1
ATOM 718 C CA . VAL A 1 91 ? -1.909 -26.326 -12.759 1.00 61.97 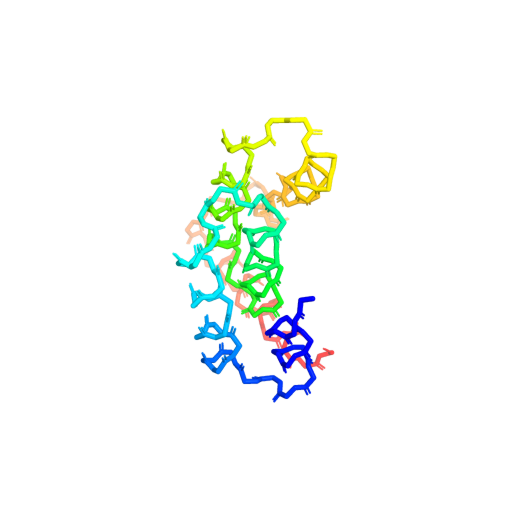91 VAL A CA 1
ATOM 719 C C . VAL A 1 91 ? -1.423 -24.997 -12.160 1.00 61.97 91 VAL A C 1
ATOM 721 O O . VAL A 1 91 ? -1.193 -24.927 -10.956 1.00 61.97 91 VAL A O 1
ATOM 724 N N . ASN A 1 92 ? -1.339 -23.912 -12.942 1.00 61.59 92 ASN A N 1
ATOM 725 C CA . ASN A 1 92 ? -0.934 -22.597 -12.419 1.00 61.59 92 ASN A CA 1
ATOM 726 C C . ASN A 1 92 ? -1.981 -22.029 -11.441 1.00 61.59 92 ASN A C 1
ATOM 728 O O . ASN A 1 92 ? -1.619 -21.400 -10.444 1.00 61.59 92 ASN A O 1
ATOM 732 N N . ARG A 1 93 ? -3.276 -22.305 -11.666 1.00 62.72 93 ARG A N 1
ATOM 733 C CA . ARG A 1 93 ? -4.348 -21.966 -10.711 1.00 62.72 93 ARG A CA 1
ATOM 734 C C . ARG A 1 93 ? -4.250 -22.781 -9.419 1.00 62.72 93 ARG A C 1
ATOM 736 O O . ARG A 1 93 ? -4.493 -22.239 -8.342 1.00 62.72 93 ARG A O 1
ATOM 743 N N . TRP A 1 94 ? -3.889 -24.057 -9.510 1.00 64.62 94 TRP A N 1
ATOM 744 C CA . TRP A 1 94 ? -3.790 -24.952 -8.360 1.00 64.62 94 TRP A CA 1
ATOM 745 C C . TRP A 1 94 ? -2.593 -24.605 -7.479 1.00 64.62 94 TRP A C 1
ATOM 747 O O . TRP A 1 94 ? -2.763 -24.431 -6.275 1.00 64.62 94 TRP A O 1
ATOM 757 N N . PHE A 1 95 ? -1.422 -24.357 -8.073 1.00 58.66 95 PHE A N 1
ATOM 758 C CA . PHE A 1 95 ? -0.262 -23.863 -7.331 1.00 58.66 95 PHE A CA 1
ATOM 759 C C . PHE A 1 95 ? -0.503 -22.478 -6.720 1.00 58.66 95 PHE A C 1
ATOM 761 O O . PHE A 1 95 ? -0.124 -22.249 -5.574 1.00 58.66 95 PHE A O 1
ATOM 768 N N . GLY A 1 96 ? -1.195 -21.574 -7.425 1.00 57.16 96 GLY A N 1
ATOM 769 C CA . GLY A 1 96 ? -1.610 -20.286 -6.859 1.00 57.16 96 GLY A CA 1
ATOM 770 C C . GLY A 1 96 ? -2.505 -20.439 -5.620 1.00 57.16 96 GLY A C 1
ATOM 771 O O . GLY A 1 96 ? -2.298 -19.752 -4.622 1.00 57.16 96 GLY A O 1
ATOM 772 N N . LYS A 1 97 ? -3.459 -21.381 -5.650 1.00 61.97 97 LYS A N 1
ATOM 773 C CA . LYS A 1 97 ? -4.353 -21.687 -4.518 1.00 61.97 97 LYS A CA 1
ATOM 774 C C . LYS A 1 97 ? -3.645 -22.415 -3.370 1.00 61.97 97 LYS A C 1
ATOM 776 O O . LYS A 1 97 ? -3.916 -22.113 -2.212 1.00 61.97 97 LYS A O 1
ATOM 781 N N . ALA A 1 98 ? -2.744 -23.349 -3.668 1.00 59.94 98 ALA A N 1
ATOM 782 C CA . ALA A 1 98 ? -1.975 -24.078 -2.661 1.00 59.94 98 ALA A CA 1
ATOM 783 C C . ALA A 1 98 ? -1.026 -23.140 -1.900 1.00 59.94 98 ALA A C 1
ATOM 785 O O . ALA A 1 98 ? -0.980 -23.167 -0.673 1.00 59.94 98 ALA A O 1
ATOM 786 N N . LEU A 1 99 ? -0.352 -22.232 -2.610 1.00 56.66 99 LEU A N 1
ATOM 787 C CA . LEU A 1 99 ? 0.559 -21.259 -2.006 1.00 56.66 99 LEU A CA 1
ATOM 788 C C . LEU A 1 99 ? -0.177 -20.224 -1.135 1.00 56.66 99 LEU A C 1
ATOM 790 O O . LEU A 1 99 ? 0.355 -19.797 -0.114 1.00 56.66 99 LEU A O 1
ATOM 794 N N . HIS A 1 100 ? -1.416 -19.869 -1.495 1.00 55.09 100 HIS A N 1
ATOM 795 C CA . HIS A 1 100 ? -2.282 -19.021 -0.669 1.00 55.09 100 HIS A CA 1
ATOM 796 C C . HIS A 1 100 ? -2.710 -19.707 0.639 1.00 55.09 100 HIS A C 1
ATOM 798 O O . HIS A 1 100 ? -2.942 -19.032 1.636 1.00 55.09 100 HIS A O 1
ATOM 804 N N . ARG A 1 101 ? -2.820 -21.042 0.659 1.00 50.25 101 ARG A N 1
ATOM 805 C CA . ARG A 1 101 ? -3.145 -21.793 1.884 1.00 50.25 101 ARG A CA 1
ATOM 806 C C . ARG A 1 101 ? -1.931 -21.989 2.783 1.00 50.25 101 ARG A C 1
ATOM 808 O O . ARG A 1 101 ? -2.054 -21.819 3.984 1.00 50.25 101 ARG A O 1
ATOM 815 N N . VAL A 1 102 ? -0.764 -22.281 2.210 1.00 53.09 102 VAL A N 1
ATOM 816 C CA . VAL A 1 102 ? 0.470 -22.498 2.987 1.00 53.09 102 VAL A CA 1
ATOM 817 C C . VAL A 1 102 ? 0.987 -21.197 3.616 1.00 53.09 102 VAL A C 1
ATOM 819 O O . VAL A 1 102 ? 1.499 -21.222 4.728 1.00 53.09 102 VAL A O 1
ATOM 822 N N . GLY A 1 103 ? 0.796 -20.045 2.963 1.00 46.16 103 GLY A N 1
ATOM 823 C CA . GLY A 1 103 ? 1.126 -18.738 3.548 1.00 46.16 103 GLY A CA 1
ATOM 824 C C . GLY A 1 103 ? 0.183 -18.267 4.665 1.00 46.16 103 GLY A C 1
ATOM 825 O O . GLY A 1 103 ? 0.488 -17.276 5.314 1.00 46.16 103 GLY A O 1
ATOM 826 N N . ALA A 1 104 ? -0.949 -18.946 4.885 1.00 42.78 104 ALA A N 1
ATOM 827 C CA . ALA A 1 104 ? -1.893 -18.645 5.965 1.00 42.78 104 ALA A CA 1
ATOM 828 C C . ALA A 1 104 ? -1.646 -19.484 7.236 1.00 42.78 104 ALA A C 1
ATOM 830 O O . ALA A 1 104 ? -2.300 -19.259 8.251 1.00 42.78 104 ALA A O 1
ATOM 831 N N . THR A 1 105 ? -0.721 -20.448 7.180 1.00 38.06 105 THR A N 1
ATOM 83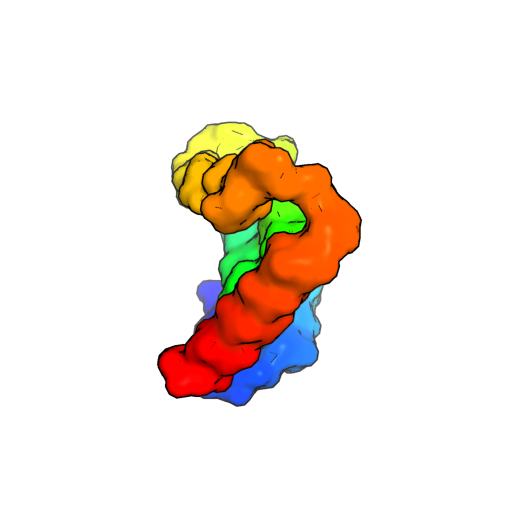2 C CA . THR A 1 105 ? -0.406 -21.391 8.269 1.00 38.06 105 THR A CA 1
ATOM 833 C C . THR A 1 105 ? 1.055 -21.323 8.728 1.00 38.06 105 THR A C 1
ATOM 835 O O . THR A 1 105 ? 1.531 -22.269 9.348 1.00 38.06 105 THR A O 1
ATOM 838 N N . ALA A 1 106 ? 1.774 -20.243 8.411 1.00 33.25 106 ALA A N 1
ATOM 839 C CA . ALA A 1 106 ? 3.156 -20.014 8.838 1.00 33.25 106 ALA A CA 1
ATOM 840 C C . ALA A 1 106 ? 3.296 -18.656 9.531 1.00 33.25 106 ALA A C 1
ATOM 842 O O . ALA A 1 106 ? 2.651 -17.689 9.060 1.00 33.25 106 ALA A O 1
#